Protein AF-A0A6A2Z1Q8-F1 (afdb_monomer)

Structure (mmCIF, N/CA/C/O backbone):
data_AF-A0A6A2Z1Q8-F1
#
_entry.id   AF-A0A6A2Z1Q8-F1
#
loop_
_atom_site.group_PDB
_atom_site.id
_atom_site.type_symbol
_atom_site.label_atom_id
_atom_site.label_alt_id
_atom_site.label_comp_id
_atom_site.label_asym_id
_atom_site.label_entity_id
_atom_site.label_seq_id
_atom_site.pdbx_PDB_ins_code
_atom_site.Cartn_x
_atom_site.Cartn_y
_atom_site.Cartn_z
_atom_site.occupancy
_atom_site.B_iso_or_equiv
_atom_site.auth_seq_id
_atom_site.auth_comp_id
_atom_site.auth_asym_id
_atom_site.auth_atom_id
_atom_site.pdbx_PDB_model_num
ATOM 1 N N . MET A 1 1 ? -62.355 2.224 40.680 1.00 48.06 1 MET A N 1
ATOM 2 C CA . MET A 1 1 ? -61.772 1.791 39.393 1.00 48.06 1 MET A CA 1
ATOM 3 C C . MET A 1 1 ? -60.254 1.845 39.536 1.00 48.06 1 MET A C 1
ATOM 5 O O . MET A 1 1 ? -59.659 2.891 39.325 1.00 48.06 1 MET A O 1
ATOM 9 N N . ALA A 1 2 ? -59.655 0.771 40.057 1.00 53.97 2 ALA A N 1
ATOM 10 C CA . ALA A 1 2 ? -58.223 0.693 40.343 1.00 53.97 2 ALA A CA 1
ATOM 11 C C . ALA A 1 2 ? -57.520 0.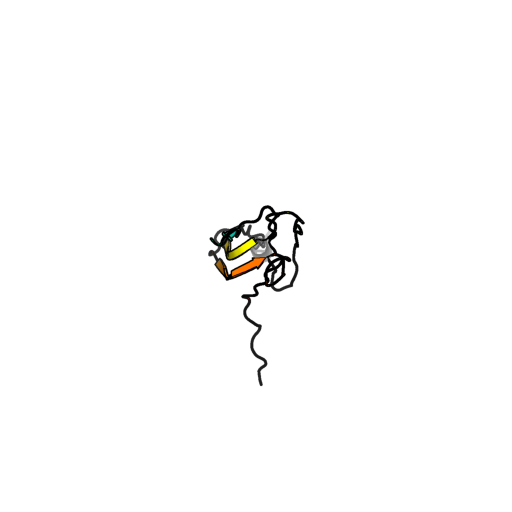093 39.122 1.00 53.97 2 ALA A C 1
ATOM 13 O O . ALA A 1 2 ? -57.739 -1.065 38.781 1.00 53.97 2 ALA A O 1
ATOM 14 N N . ILE A 1 3 ? -56.739 0.909 38.423 1.00 57.66 3 ILE A N 1
ATOM 15 C CA . ILE A 1 3 ? -55.917 0.453 37.301 1.00 57.66 3 ILE A CA 1
ATOM 16 C C . ILE A 1 3 ? -54.774 -0.371 37.916 1.00 57.66 3 ILE A C 1
ATOM 18 O O . ILE A 1 3 ? -54.135 0.135 38.843 1.00 57.66 3 ILE A O 1
ATOM 22 N N . PRO A 1 4 ? -54.507 -1.613 37.474 1.00 56.31 4 PRO A N 1
ATOM 23 C CA . PRO A 1 4 ? -53.476 -2.445 38.083 1.00 56.31 4 PRO A CA 1
ATOM 24 C C . PRO A 1 4 ? -52.107 -1.785 37.884 1.00 56.31 4 PRO A C 1
ATOM 26 O O . PRO A 1 4 ? -51.584 -1.712 36.772 1.00 56.31 4 PRO A O 1
ATOM 29 N N . THR A 1 5 ? -51.520 -1.288 38.972 1.00 55.41 5 THR A N 1
ATOM 30 C CA . THR A 1 5 ? -50.204 -0.624 39.017 1.00 55.41 5 THR A CA 1
ATOM 31 C C . THR A 1 5 ? -49.074 -1.512 38.486 1.00 55.41 5 THR A C 1
ATOM 33 O O . THR A 1 5 ? -48.099 -0.998 37.942 1.00 55.41 5 THR A O 1
ATOM 36 N N . GLN A 1 6 ? -49.252 -2.835 38.542 1.00 59.44 6 GLN A N 1
ATOM 37 C CA . GLN A 1 6 ? -48.337 -3.831 37.975 1.00 59.44 6 GLN A CA 1
ATOM 38 C C . GLN A 1 6 ? -48.204 -3.741 36.445 1.00 59.44 6 GLN A C 1
ATOM 40 O O . GLN A 1 6 ? -47.114 -3.929 35.908 1.00 59.44 6 GLN A O 1
ATOM 45 N N . LEU A 1 7 ? -49.284 -3.396 35.732 1.00 57.44 7 LEU A N 1
ATOM 46 C CA . LEU A 1 7 ? -49.256 -3.304 34.268 1.00 57.44 7 LEU A CA 1
ATOM 47 C C . LEU A 1 7 ? -48.470 -2.068 33.799 1.00 57.44 7 LEU A C 1
ATOM 49 O O . LEU A 1 7 ? -47.802 -2.110 32.771 1.00 57.44 7 LEU A O 1
ATOM 53 N N . LYS A 1 8 ? -48.500 -0.981 34.588 1.00 60.62 8 LYS A N 1
ATOM 54 C CA . LYS A 1 8 ? -47.708 0.227 34.318 1.00 60.62 8 LYS A CA 1
ATOM 55 C C . LYS A 1 8 ? -46.217 -0.022 34.523 1.00 60.62 8 LYS A C 1
ATOM 57 O O . LYS A 1 8 ? -45.433 0.381 33.674 1.00 60.62 8 LYS A O 1
ATOM 62 N N . LEU A 1 9 ? -45.830 -0.703 35.604 1.00 59.75 9 LEU A N 1
ATOM 63 C CA . LEU A 1 9 ? -44.422 -0.997 35.888 1.00 59.75 9 LEU A CA 1
ATOM 64 C C . LEU A 1 9 ? -43.804 -1.903 34.811 1.00 59.75 9 LEU A C 1
ATOM 66 O O . LEU A 1 9 ? -42.702 -1.634 34.345 1.00 59.75 9 LEU A O 1
ATOM 70 N N . SER A 1 10 ? -44.551 -2.917 34.357 1.00 66.31 10 SER A N 1
ATOM 71 C CA . SER A 1 10 ? -44.139 -3.796 33.256 1.00 66.31 10 SER A CA 1
ATOM 72 C C . SER A 1 10 ? -44.014 -3.046 31.921 1.00 66.31 10 SER A C 1
ATOM 74 O O . SER A 1 10 ? -43.034 -3.242 31.207 1.00 66.31 10 SER A O 1
ATOM 76 N N . PHE A 1 11 ? -44.935 -2.123 31.618 1.00 62.12 11 PHE A N 1
ATOM 77 C CA . PHE A 1 11 ? -44.871 -1.275 30.421 1.00 62.12 11 PHE A CA 1
ATOM 78 C C . PHE A 1 11 ? -43.670 -0.311 30.437 1.00 62.12 11 PHE A C 1
ATOM 80 O O . PHE A 1 11 ? -42.994 -0.164 29.422 1.00 62.12 11 PHE A O 1
ATOM 87 N N . PHE A 1 12 ? -43.351 0.295 31.590 1.00 61.38 12 PHE A N 1
ATOM 88 C CA . PHE A 1 12 ? -42.155 1.136 31.754 1.00 61.38 12 PHE A CA 1
ATOM 89 C C . PHE A 1 12 ? -40.848 0.336 31.619 1.00 61.38 12 PHE A C 1
ATOM 91 O O . PHE A 1 12 ? -39.892 0.839 31.031 1.00 61.38 12 PHE A O 1
ATOM 98 N N . LEU A 1 13 ? -40.813 -0.915 32.098 1.00 61.78 13 LEU A N 1
ATOM 99 C CA . LEU A 1 13 ? -39.656 -1.804 31.932 1.00 61.78 13 LEU A CA 1
ATOM 100 C C . LEU A 1 13 ? -39.434 -2.176 30.458 1.00 61.78 13 LEU A C 1
ATOM 102 O O . LEU A 1 13 ? -38.311 -2.085 29.969 1.00 61.78 13 LEU A O 1
ATOM 106 N N . LEU A 1 14 ? -40.497 -2.516 29.723 1.00 62.88 14 LEU A N 1
ATOM 107 C CA . LEU A 1 14 ? -40.423 -2.822 28.287 1.00 62.88 14 LEU A CA 1
ATOM 108 C C . LEU A 1 14 ? -39.992 -1.606 27.447 1.00 62.88 14 LEU A C 1
ATOM 110 O O . LEU A 1 14 ? -39.231 -1.755 26.489 1.00 62.88 14 LEU A O 1
ATOM 114 N N . LEU A 1 15 ? -40.414 -0.398 27.838 1.00 59.19 15 LEU A N 1
ATOM 115 C CA . LEU A 1 15 ? -39.992 0.846 27.189 1.00 59.19 15 LEU A CA 1
ATOM 116 C C . LEU A 1 15 ? -38.488 1.119 27.392 1.00 59.19 15 LEU A C 1
ATOM 118 O O . LEU A 1 15 ? -37.833 1.579 26.465 1.00 59.19 15 LEU A O 1
ATOM 122 N N . SER A 1 16 ? -37.929 0.774 28.562 1.00 61.38 16 SER A N 1
ATOM 123 C CA . SER A 1 16 ? -36.486 0.899 28.848 1.00 61.38 16 SER A CA 1
ATOM 124 C C . SER A 1 16 ? -35.617 -0.133 28.115 1.00 61.38 16 SER A C 1
ATOM 126 O O . SER A 1 16 ? -34.494 0.164 27.716 1.00 61.38 16 SER A O 1
ATOM 128 N N . ILE A 1 17 ? -36.150 -1.336 27.875 1.00 59.62 17 ILE A N 1
ATOM 129 C CA . ILE A 1 17 ? -35.453 -2.393 27.124 1.00 59.62 17 ILE A CA 1
ATOM 130 C C . ILE A 1 17 ? -35.396 -2.046 25.630 1.00 59.62 17 ILE A C 1
ATOM 132 O O . ILE A 1 17 ? -34.455 -2.420 24.943 1.00 59.62 17 ILE A O 1
ATOM 136 N N . SER A 1 18 ? -36.362 -1.272 25.130 1.00 57.69 18 SER A N 1
ATOM 137 C CA . SER A 1 18 ? -36.397 -0.845 23.726 1.00 57.69 18 SER A CA 1
ATOM 138 C C . SER A 1 18 ? -35.419 0.301 23.413 1.00 57.69 18 SER A C 1
ATOM 140 O O . SER A 1 18 ? -35.145 0.552 22.244 1.00 57.69 18 SER A O 1
ATOM 142 N N . THR A 1 19 ? -34.893 1.008 24.427 1.00 54.22 19 THR A N 1
ATOM 143 C CA . THR A 1 19 ? -33.967 2.146 24.231 1.00 54.22 19 THR A CA 1
ATOM 144 C C . THR A 1 19 ? -32.498 1.760 24.063 1.00 54.22 19 THR A C 1
ATOM 146 O O . THR A 1 19 ? -31.701 2.618 23.695 1.00 54.22 19 THR A O 1
ATOM 149 N N . VAL A 1 20 ? -32.121 0.492 24.252 1.00 55.84 20 VAL A N 1
ATOM 150 C CA . VAL A 1 20 ? -30.827 -0.018 23.760 1.00 55.84 20 VAL A CA 1
ATOM 151 C C . VAL A 1 20 ? -30.969 -0.357 22.278 1.00 55.84 20 VAL A C 1
ATOM 153 O O . VAL A 1 20 ? -31.022 -1.514 21.872 1.00 55.84 20 VAL A O 1
ATOM 156 N N . ALA A 1 21 ? -31.095 0.686 21.460 1.00 53.31 21 ALA A N 1
ATOM 157 C CA . ALA A 1 21 ? -30.841 0.576 20.035 1.00 53.31 21 ALA A CA 1
ATOM 158 C C . ALA A 1 21 ? -29.332 0.365 19.855 1.00 53.31 21 ALA A C 1
ATOM 160 O O . ALA A 1 21 ? -28.531 1.160 20.348 1.00 53.31 21 ALA A O 1
ATOM 161 N N . LEU A 1 22 ? -28.957 -0.725 19.188 1.00 54.94 22 LEU A N 1
ATOM 162 C CA . LEU A 1 22 ? -27.607 -0.947 18.684 1.00 54.94 22 LEU A CA 1
ATOM 163 C C . LEU A 1 22 ? -27.293 0.180 17.693 1.00 54.94 22 LEU A C 1
ATOM 165 O O . LEU A 1 22 ? -27.748 0.148 16.553 1.00 54.94 22 LEU A O 1
ATOM 169 N N . ALA A 1 23 ? -26.578 1.205 18.145 1.00 49.72 23 ALA A N 1
ATOM 170 C CA . ALA A 1 23 ? -25.840 2.076 17.250 1.00 49.72 23 ALA A CA 1
ATOM 171 C C . ALA A 1 23 ? -24.518 1.359 16.975 1.00 49.72 23 ALA A C 1
ATOM 173 O O . ALA A 1 23 ? -23.554 1.551 17.705 1.00 49.72 23 ALA A O 1
ATOM 174 N N . ASP A 1 24 ? -24.519 0.448 16.007 1.00 52.41 24 ASP A N 1
ATOM 175 C CA . ASP A 1 24 ? -23.294 -0.189 15.527 1.00 52.41 24 ASP A CA 1
ATOM 176 C C . ASP A 1 24 ? -23.200 0.003 14.017 1.00 52.41 24 ASP A C 1
ATOM 178 O O . ASP A 1 24 ? -23.411 -0.899 13.214 1.00 52.41 24 ASP A O 1
ATOM 182 N N . GLU A 1 25 ? -22.974 1.256 13.651 1.00 58.81 25 GLU A N 1
ATOM 183 C CA . GLU A 1 25 ? -22.294 1.613 12.416 1.00 58.81 25 GLU A CA 1
ATOM 184 C C . GLU A 1 25 ? -21.392 2.793 12.792 1.00 58.81 25 GLU A C 1
ATOM 186 O O . GLU A 1 25 ? -21.701 3.963 12.579 1.00 58.81 25 GLU A O 1
ATOM 191 N N . GLU A 1 26 ? -20.332 2.491 13.542 1.00 65.75 26 GLU A N 1
ATOM 192 C CA . GLU A 1 26 ? -19.277 3.463 13.813 1.00 65.75 26 GLU A CA 1
ATOM 193 C C . GLU A 1 26 ? -18.587 3.772 12.478 1.00 65.75 26 GLU A C 1
ATOM 195 O O . GLU A 1 26 ? -17.856 2.933 11.943 1.00 65.75 26 GLU A O 1
ATOM 200 N N . ASP A 1 27 ? -18.828 4.967 11.930 1.00 71.56 27 ASP A N 1
ATOM 201 C CA . ASP A 1 27 ? -18.148 5.470 10.734 1.00 71.56 27 ASP A CA 1
ATOM 202 C C . ASP A 1 27 ? -16.630 5.527 10.992 1.00 71.56 27 ASP A C 1
ATOM 204 O O . ASP A 1 27 ? -16.088 6.506 11.514 1.00 71.56 27 ASP A O 1
ATOM 208 N N . CYS A 1 28 ? -15.922 4.449 10.654 1.00 82.88 28 CYS A N 1
ATOM 209 C CA . CYS A 1 28 ? -14.473 4.364 10.789 1.00 82.88 28 CYS A CA 1
ATOM 210 C C . CYS A 1 28 ? -13.794 5.025 9.587 1.00 82.88 28 CYS A C 1
ATOM 212 O O . CYS A 1 28 ? -13.993 4.629 8.437 1.00 82.88 28 CYS A O 1
ATOM 214 N N . VAL A 1 29 ? -12.926 6.000 9.851 1.00 87.81 29 VAL A N 1
ATOM 215 C CA . VAL A 1 29 ? -12.090 6.634 8.829 1.00 87.81 29 VAL A CA 1
ATOM 216 C C . VAL A 1 29 ? -10.720 5.968 8.810 1.00 87.81 29 VAL A C 1
ATOM 218 O O . VAL A 1 29 ? -9.994 5.965 9.806 1.00 87.81 29 VAL A O 1
ATOM 221 N N . TYR A 1 30 ? -10.349 5.456 7.639 1.00 86.94 30 TYR A N 1
ATOM 222 C CA . TYR A 1 30 ? -9.027 4.906 7.366 1.00 86.94 30 TYR A CA 1
ATOM 223 C C . TYR A 1 30 ? -8.164 5.975 6.700 1.00 86.94 30 TYR A C 1
ATOM 225 O O . TYR A 1 30 ? -8.445 6.420 5.588 1.00 86.94 30 TYR A O 1
ATOM 233 N N . SER A 1 31 ? -7.098 6.387 7.378 1.00 89.94 31 SER A N 1
ATOM 234 C CA . SER A 1 31 ? -6.078 7.273 6.821 1.00 89.94 31 SER A CA 1
ATOM 235 C C . SER A 1 31 ? -4.841 6.468 6.458 1.00 89.94 31 SER A C 1
ATOM 237 O O . SER A 1 31 ? -4.328 5.700 7.272 1.00 89.94 31 SER A O 1
ATOM 239 N N . LEU A 1 32 ? -4.362 6.659 5.233 1.00 89.50 32 LEU A N 1
ATOM 240 C CA . LEU A 1 32 ? -3.229 5.936 4.672 1.00 89.50 32 LEU A CA 1
ATOM 241 C C . LEU A 1 32 ? -2.098 6.895 4.350 1.00 89.50 32 LEU A C 1
ATOM 243 O O . LEU A 1 32 ? -2.262 7.819 3.553 1.00 89.50 32 LEU A O 1
ATOM 247 N N . TYR A 1 33 ? -0.940 6.638 4.942 1.00 92.31 33 TYR A N 1
ATOM 248 C CA . TYR A 1 33 ? 0.294 7.331 4.621 1.00 92.31 33 TYR A CA 1
ATOM 249 C C . TYR A 1 33 ? 1.262 6.361 3.950 1.00 92.31 33 TYR A C 1
ATOM 251 O O . TYR A 1 33 ? 1.588 5.308 4.494 1.00 92.31 33 TYR A O 1
ATOM 259 N N . ILE A 1 34 ? 1.726 6.717 2.755 1.00 90.38 34 ILE A N 1
ATOM 260 C CA . ILE A 1 34 ? 2.618 5.885 1.949 1.00 90.38 34 ILE A CA 1
ATOM 261 C C . ILE A 1 34 ? 3.926 6.635 1.737 1.00 90.38 34 ILE A C 1
ATOM 263 O O . ILE A 1 34 ? 3.922 7.766 1.246 1.00 90.38 34 ILE A O 1
ATOM 267 N N . ARG A 1 35 ? 5.054 5.991 2.056 1.00 92.50 35 ARG A N 1
ATOM 268 C CA . ARG A 1 35 ? 6.384 6.540 1.780 1.00 92.50 35 ARG A CA 1
ATOM 269 C C . ARG A 1 35 ? 7.082 5.776 0.661 1.00 92.50 35 ARG A C 1
ATOM 271 O O . ARG A 1 35 ? 7.491 4.627 0.829 1.00 92.50 35 ARG A O 1
ATOM 278 N N . THR A 1 36 ? 7.281 6.463 -0.457 1.00 92.44 36 THR A N 1
ATOM 279 C CA . THR A 1 36 ? 8.146 6.010 -1.552 1.00 92.44 36 THR A CA 1
ATOM 280 C C . THR A 1 36 ? 9.619 6.190 -1.182 1.00 92.44 36 THR A C 1
ATOM 282 O O . THR A 1 36 ? 10.001 7.204 -0.589 1.00 92.44 36 THR A O 1
ATOM 285 N N . GLY A 1 37 ? 10.453 5.221 -1.560 1.00 89.88 37 GLY A N 1
ATOM 286 C CA . GLY A 1 37 ? 11.896 5.284 -1.354 1.00 89.88 37 GLY A CA 1
ATOM 287 C C . GLY A 1 37 ? 12.583 6.347 -2.196 1.00 89.88 37 GLY A C 1
ATOM 288 O O . GLY A 1 37 ? 12.215 6.612 -3.336 1.00 89.88 37 GLY A O 1
ATOM 289 N N . SER A 1 38 ? 13.647 6.928 -1.647 1.00 90.06 38 SER A N 1
ATOM 290 C CA . SER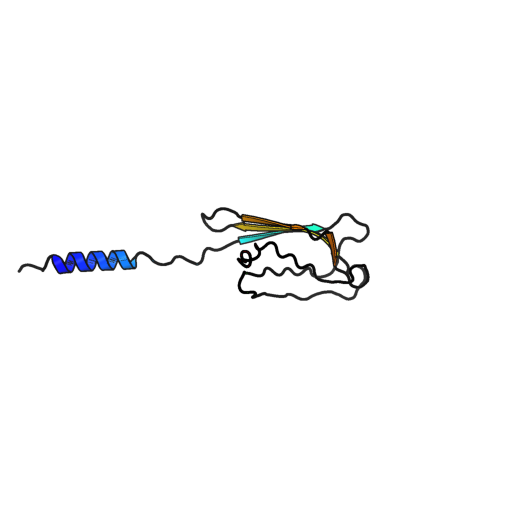 A 1 38 ? 14.468 7.942 -2.326 1.00 90.06 38 SER A CA 1
ATOM 291 C C . SER A 1 38 ? 15.571 7.335 -3.201 1.00 90.06 38 SER A C 1
ATOM 293 O O . SER A 1 38 ? 16.642 7.920 -3.358 1.00 90.06 38 SER A O 1
ATOM 295 N N . ILE A 1 39 ? 15.332 6.145 -3.750 1.00 88.06 39 ILE A N 1
ATOM 296 C CA . ILE A 1 39 ? 16.272 5.481 -4.653 1.00 88.06 39 ILE A CA 1
ATOM 297 C C . ILE A 1 39 ? 16.065 5.952 -6.095 1.00 88.06 39 ILE A C 1
ATOM 299 O O . ILE A 1 39 ? 15.003 6.459 -6.463 1.00 88.06 39 ILE A O 1
ATOM 303 N N . ILE A 1 40 ? 17.094 5.791 -6.927 1.00 88.25 40 ILE A N 1
ATOM 304 C CA . ILE A 1 40 ? 17.032 6.170 -8.342 1.00 88.25 40 ILE A CA 1
ATOM 305 C C . ILE A 1 40 ? 15.885 5.401 -9.008 1.00 88.25 40 ILE A C 1
ATOM 307 O O . ILE A 1 40 ? 15.866 4.174 -8.965 1.00 88.25 40 ILE A O 1
ATOM 311 N N . LYS A 1 41 ? 14.954 6.139 -9.630 1.00 88.38 41 LYS A N 1
ATOM 312 C CA . LYS A 1 41 ? 13.719 5.616 -10.248 1.00 88.38 41 LYS A CA 1
ATOM 313 C C . LYS A 1 41 ? 12.743 4.938 -9.270 1.00 88.38 41 LYS A C 1
ATOM 315 O O . LYS A 1 41 ? 11.976 4.086 -9.685 1.00 88.38 41 LYS A O 1
ATOM 320 N N . GLY A 1 42 ? 12.756 5.306 -7.987 1.00 84.81 42 GLY A N 1
ATOM 321 C CA . GLY A 1 42 ? 11.884 4.694 -6.974 1.00 84.81 42 GLY A CA 1
ATOM 322 C C . GLY A 1 42 ? 10.390 5.033 -7.086 1.00 84.81 42 GLY A C 1
ATOM 323 O O . GLY A 1 42 ? 9.584 4.365 -6.446 1.00 84.81 42 GLY A O 1
ATOM 324 N N . GLY A 1 43 ? 10.008 6.057 -7.856 1.00 88.69 43 GLY A N 1
ATOM 325 C CA . GLY A 1 43 ? 8.603 6.412 -8.110 1.00 88.69 43 GLY A CA 1
ATOM 326 C C . GLY A 1 43 ? 7.979 5.601 -9.249 1.00 88.69 43 GLY A C 1
ATOM 327 O O . GLY A 1 43 ? 8.709 5.057 -10.069 1.00 88.69 43 GLY A O 1
ATOM 328 N N . THR A 1 44 ? 6.644 5.567 -9.305 1.00 87.94 44 THR A N 1
ATOM 329 C CA . THR A 1 44 ? 5.881 4.891 -10.366 1.00 87.94 44 THR A CA 1
ATOM 330 C C . THR A 1 44 ? 4.834 5.815 -10.978 1.00 87.94 44 THR A C 1
ATOM 332 O O . THR A 1 44 ? 4.269 6.653 -10.273 1.00 87.94 44 THR A O 1
ATOM 335 N N . ASP A 1 45 ? 4.563 5.617 -12.266 1.00 85.75 45 ASP A N 1
ATOM 336 C CA . ASP A 1 45 ? 3.442 6.233 -12.988 1.00 85.75 45 ASP A CA 1
ATOM 337 C C . ASP A 1 45 ? 2.206 5.306 -13.042 1.00 85.75 45 ASP A C 1
ATOM 339 O O . ASP A 1 45 ? 1.166 5.670 -13.586 1.00 85.75 45 ASP A O 1
ATOM 343 N N . SER A 1 46 ? 2.302 4.097 -12.475 1.00 83.38 46 SER A N 1
ATOM 344 C CA . SER A 1 46 ? 1.195 3.136 -12.406 1.00 83.38 46 SER A CA 1
ATOM 345 C C . SER A 1 46 ? 0.200 3.470 -11.294 1.00 83.38 46 SER A C 1
ATOM 347 O O . SER A 1 46 ? 0.515 4.138 -10.308 1.00 83.38 46 SER A O 1
ATOM 349 N N . ILE A 1 47 ? -1.017 2.944 -11.419 1.00 80.81 47 ILE A N 1
ATOM 350 C CA . ILE A 1 47 ? -2.017 3.013 -10.351 1.00 80.81 47 ILE A CA 1
ATOM 351 C C . ILE A 1 47 ? -1.569 2.126 -9.184 1.00 80.81 47 ILE A C 1
ATOM 353 O O . ILE A 1 47 ? -1.358 0.927 -9.334 1.00 80.81 47 ILE A O 1
ATOM 357 N N . ILE A 1 48 ? -1.481 2.707 -7.991 1.00 79.19 48 ILE A N 1
ATOM 358 C CA . ILE A 1 48 ? -1.164 1.969 -6.768 1.00 79.19 48 ILE A CA 1
ATOM 359 C C . ILE A 1 48 ? -2.468 1.503 -6.128 1.00 79.19 48 ILE A C 1
ATOM 361 O O . ILE A 1 48 ? -3.372 2.304 -5.892 1.00 79.19 48 ILE A O 1
ATOM 365 N N . SER A 1 49 ? -2.546 0.211 -5.820 1.00 77.38 49 SER A N 1
ATOM 366 C CA . SER A 1 49 ? -3.721 -0.391 -5.193 1.00 77.38 49 SER A CA 1
ATOM 367 C C . SER A 1 49 ? -3.401 -0.883 -3.788 1.00 77.38 49 SER A C 1
ATOM 369 O O . SER A 1 49 ? -2.366 -1.503 -3.550 1.00 77.38 49 SER A O 1
ATOM 371 N N . LEU A 1 50 ? -4.301 -0.592 -2.851 1.00 78.62 50 LEU A N 1
ATOM 372 C CA . LEU A 1 50 ? -4.240 -1.046 -1.467 1.00 78.62 50 LEU A CA 1
ATOM 373 C C . LEU A 1 50 ? -5.326 -2.091 -1.236 1.00 78.62 50 LEU A C 1
ATOM 375 O O . LEU A 1 50 ? -6.478 -1.889 -1.612 1.00 78.62 50 LEU A O 1
ATOM 379 N N . LYS A 1 51 ? -4.960 -3.138 -0.502 1.00 78.81 51 LYS A N 1
ATOM 380 C CA . LYS A 1 51 ? -5.881 -4.135 0.023 1.00 78.81 51 LYS A CA 1
ATOM 381 C C . LYS A 1 51 ? -5.728 -4.223 1.541 1.00 78.81 51 LYS A C 1
ATOM 383 O O . LYS A 1 51 ? -4.668 -4.611 2.028 1.00 78.81 51 LYS A O 1
ATOM 388 N N . LEU A 1 52 ? -6.782 -3.854 2.268 1.00 77.25 52 LEU A N 1
ATOM 389 C CA . LEU A 1 52 ? -6.926 -4.132 3.699 1.00 77.25 52 LEU A CA 1
ATOM 390 C C . LEU A 1 52 ? -7.777 -5.395 3.836 1.00 77.25 52 LEU A C 1
ATOM 392 O O . LEU A 1 52 ? -8.810 -5.505 3.181 1.00 77.25 52 LEU A O 1
ATOM 396 N N . GLN A 1 53 ? -7.310 -6.352 4.630 1.00 75.38 53 GLN A N 1
ATOM 397 C CA . GLN A 1 53 ? -7.984 -7.626 4.858 1.00 75.38 53 GLN A CA 1
ATOM 398 C C . GLN A 1 53 ? -8.282 -7.747 6.352 1.00 75.38 53 GLN A C 1
ATOM 400 O O . GLN A 1 53 ? -7.410 -7.461 7.175 1.00 75.38 53 GLN A O 1
ATOM 405 N N . ASP A 1 54 ? -9.508 -8.132 6.691 1.00 68.88 54 ASP A N 1
ATOM 406 C CA . ASP A 1 54 ? -9.905 -8.419 8.066 1.00 68.88 54 ASP A CA 1
ATOM 407 C C . ASP A 1 54 ? -9.565 -9.870 8.459 1.00 68.88 54 ASP A C 1
ATOM 409 O O . ASP A 1 54 ? -9.027 -10.648 7.667 1.00 68.88 54 ASP A O 1
ATOM 413 N N . GLY A 1 55 ? -9.887 -10.252 9.698 1.00 66.75 55 GLY A N 1
ATOM 414 C CA . GLY A 1 55 ? -9.668 -11.617 10.188 1.00 66.75 55 GLY A CA 1
ATOM 415 C C . GLY A 1 55 ? -10.473 -12.700 9.456 1.00 66.75 55 GLY A C 1
ATOM 416 O O . GLY A 1 55 ? -10.159 -13.875 9.616 1.00 66.75 55 GLY A O 1
ATOM 417 N N . GLN A 1 56 ? -11.475 -12.328 8.648 1.00 64.75 56 GLN A N 1
ATOM 418 C CA . GLN A 1 56 ? -12.336 -13.259 7.903 1.00 64.75 56 GLN A CA 1
ATOM 419 C C . GLN A 1 56 ? -11.875 -13.452 6.458 1.00 64.75 56 GLN A C 1
ATOM 421 O O . GLN A 1 56 ? -12.339 -14.35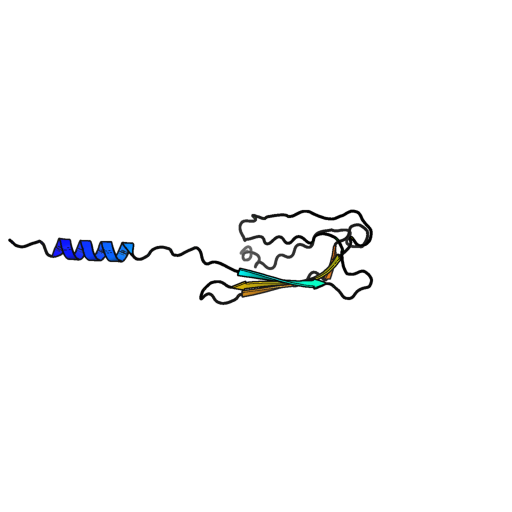7 5.763 1.00 64.75 56 GLN A O 1
ATOM 426 N N . GLY A 1 57 ? -10.903 -12.652 6.021 1.00 64.44 57 GLY A N 1
ATOM 427 C CA . GLY A 1 57 ? -10.186 -12.864 4.779 1.00 64.44 57 GLY A CA 1
ATOM 428 C C . GLY A 1 57 ? -10.848 -12.256 3.543 1.00 64.44 57 GLY A C 1
ATOM 429 O O . GLY A 1 57 ? -10.348 -12.506 2.444 1.00 64.44 57 GLY A O 1
ATOM 430 N N . GLU A 1 58 ? -11.906 -11.452 3.673 1.00 49.16 58 GLU A N 1
ATOM 431 C CA . GLU A 1 58 ? -12.520 -10.760 2.531 1.00 49.16 58 GLU A CA 1
ATOM 432 C C . GLU A 1 58 ? -11.660 -9.569 2.079 1.00 49.16 58 GLU A C 1
ATOM 434 O O . GLU A 1 58 ? -10.983 -8.921 2.881 1.00 49.16 58 GLU A O 1
ATOM 439 N N . PHE A 1 59 ? -11.621 -9.303 0.769 1.00 52.03 59 PHE A N 1
ATOM 440 C CA . PHE A 1 59 ? -10.826 -8.208 0.228 1.00 52.03 59 PHE A CA 1
ATOM 441 C C . PHE A 1 59 ? -11.354 -7.629 -1.079 1.00 52.03 59 PHE A C 1
ATOM 443 O O . PHE A 1 59 ? -11.847 -8.346 -1.947 1.00 52.03 59 PHE A O 1
ATOM 450 N N . ILE A 1 60 ? -11.113 -6.329 -1.260 1.00 44.03 60 ILE A N 1
ATOM 451 C CA . ILE A 1 60 ? -11.226 -5.644 -2.547 1.00 44.03 60 ILE A CA 1
ATOM 452 C C . ILE A 1 60 ? -9.816 -5.525 -3.125 1.00 44.03 60 ILE A C 1
ATOM 454 O O . ILE A 1 60 ? -8.933 -4.900 -2.540 1.00 44.03 60 ILE A O 1
AT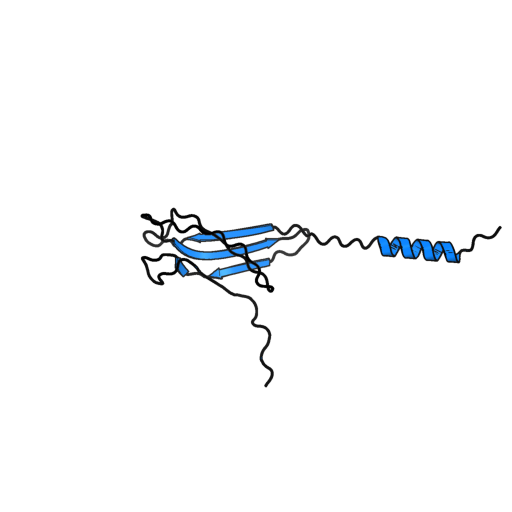OM 458 N N . GLU A 1 61 ? -9.595 -6.171 -4.264 1.00 54.00 61 GLU A N 1
ATOM 459 C CA . GLU A 1 61 ? -8.369 -6.053 -5.047 1.00 54.00 61 GLU A CA 1
ATOM 460 C C . GLU A 1 61 ? -8.650 -5.132 -6.232 1.00 54.00 61 GLU A C 1
ATOM 462 O O . GLU A 1 61 ? -9.407 -5.476 -7.140 1.00 54.00 61 GLU A O 1
ATOM 467 N N . ILE A 1 62 ? -8.056 -3.941 -6.215 1.00 43.78 62 ILE A N 1
ATOM 468 C CA . ILE A 1 62 ? -7.974 -3.113 -7.416 1.00 43.78 62 ILE A CA 1
ATOM 469 C C . ILE A 1 62 ? -6.690 -3.537 -8.128 1.00 43.78 62 ILE A C 1
ATOM 471 O O . ILE A 1 62 ? -5.621 -3.573 -7.530 1.00 43.78 62 ILE A O 1
ATOM 475 N N . ASN A 1 63 ? -6.794 -3.921 -9.395 1.00 52.72 63 ASN A N 1
ATOM 476 C CA . ASN A 1 63 ? -5.638 -4.226 -10.226 1.00 52.72 63 ASN A CA 1
ATOM 477 C C . ASN A 1 63 ? -5.357 -3.018 -11.111 1.00 52.72 63 ASN A C 1
ATOM 479 O O . ASN A 1 63 ? -6.234 -2.646 -11.888 1.00 52.72 63 ASN A O 1
ATOM 483 N N . ASN A 1 64 ? -4.144 -2.466 -11.076 1.00 57.09 64 ASN A N 1
ATOM 484 C CA . ASN A 1 64 ? -3.524 -1.967 -12.303 1.00 57.09 64 ASN A CA 1
ATOM 485 C C . ASN A 1 64 ? -1.999 -1.862 -12.152 1.00 57.09 64 ASN A C 1
ATOM 487 O O . ASN A 1 64 ? -1.477 -1.172 -11.287 1.00 57.09 64 ASN A O 1
ATOM 491 N N . LEU A 1 65 ? -1.304 -2.568 -13.035 1.00 60.12 65 LEU A N 1
ATOM 492 C CA . LEU A 1 65 ? 0.142 -2.634 -13.155 1.00 60.12 65 LEU A CA 1
ATOM 493 C C . LEU A 1 65 ? 0.431 -2.440 -14.646 1.00 60.12 65 LEU A C 1
ATOM 495 O O . LEU A 1 65 ? 0.328 -3.385 -15.431 1.00 60.12 65 LEU A O 1
ATOM 499 N N . GLU A 1 66 ? 0.668 -1.192 -15.054 1.00 57.62 66 GLU A N 1
ATOM 500 C CA . GLU A 1 66 ? 0.859 -0.852 -16.464 1.00 57.62 66 GLU A CA 1
ATOM 501 C C . GLU A 1 66 ? 2.185 -1.401 -17.009 1.00 57.62 66 GLU A C 1
ATOM 503 O O . GLU A 1 66 ? 3.177 -1.554 -16.298 1.00 57.62 66 GLU A O 1
ATOM 508 N N . THR A 1 67 ? 2.214 -1.676 -18.315 1.00 59.72 67 THR A N 1
ATOM 509 C CA . THR A 1 67 ? 3.394 -2.173 -19.037 1.00 59.72 67 THR A CA 1
ATOM 510 C C . THR A 1 67 ? 4.041 -1.024 -19.817 1.00 59.72 67 THR A C 1
ATOM 512 O O . THR A 1 67 ? 3.868 -0.879 -21.024 1.00 59.72 67 THR A O 1
ATOM 515 N N . GLY A 1 68 ? 4.768 -0.152 -19.114 1.00 66.50 68 GLY A N 1
ATOM 516 C CA . GLY A 1 68 ? 5.412 1.040 -19.684 1.00 66.50 68 GLY A CA 1
ATOM 517 C C . GLY A 1 68 ? 6.710 1.419 -18.968 1.00 66.50 68 GLY A C 1
ATOM 518 O O . GLY A 1 68 ? 7.076 0.819 -17.963 1.00 66.50 68 GLY A O 1
ATOM 519 N N . ALA A 1 69 ? 7.457 2.405 -19.468 1.00 67.06 69 ALA A N 1
ATOM 520 C CA . ALA A 1 69 ? 8.613 2.921 -18.728 1.00 67.06 69 ALA A CA 1
ATOM 521 C C . ALA A 1 69 ? 8.141 3.594 -17.422 1.00 67.06 69 ALA A C 1
ATOM 523 O O . ALA A 1 69 ? 7.179 4.346 -17.461 1.00 67.06 69 ALA A O 1
ATOM 524 N N . GLY A 1 70 ? 8.806 3.334 -16.287 1.00 73.19 70 GLY A N 1
ATOM 525 C CA . GLY A 1 70 ? 8.415 3.919 -14.990 1.00 73.19 70 GLY A CA 1
ATOM 526 C C . GLY A 1 70 ? 7.310 3.165 -14.235 1.00 73.19 70 GLY A C 1
ATOM 527 O O . GLY A 1 70 ? 6.681 3.730 -13.351 1.00 73.19 70 GLY A O 1
ATOM 528 N N . HIS A 1 71 ? 7.065 1.895 -14.567 1.00 80.19 71 HIS A N 1
ATOM 529 C CA . HIS A 1 71 ? 6.058 1.060 -13.901 1.00 80.19 71 HIS A CA 1
ATOM 530 C C . HIS A 1 71 ? 6.489 0.558 -12.509 1.00 80.19 71 HIS A C 1
ATOM 532 O O . HIS A 1 71 ? 5.649 0.371 -11.630 1.00 80.19 71 HIS A O 1
ATOM 538 N N . GLY A 1 72 ? 7.792 0.357 -12.286 1.00 86.88 72 GLY A N 1
ATOM 539 C CA . GLY A 1 72 ? 8.315 -0.146 -11.016 1.00 86.88 72 GLY A CA 1
ATOM 540 C C . GLY A 1 72 ? 8.225 0.876 -9.883 1.00 86.88 72 GLY A C 1
ATOM 541 O O . GLY A 1 72 ? 8.592 2.032 -10.057 1.00 86.88 72 GLY A O 1
ATOM 542 N N . TRP A 1 73 ? 7.778 0.443 -8.705 1.00 89.12 73 TRP A N 1
ATOM 543 C CA . TRP A 1 73 ? 7.667 1.296 -7.518 1.00 89.12 73 TRP A CA 1
ATOM 544 C C . TRP A 1 73 ? 8.522 0.765 -6.374 1.00 89.12 73 TRP A C 1
ATOM 546 O O . TRP A 1 73 ? 8.419 -0.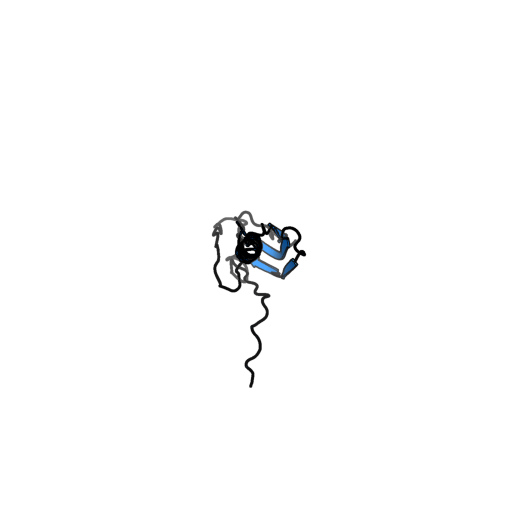408 -6.036 1.00 89.12 73 TRP A O 1
ATOM 556 N N . TYR A 1 74 ? 9.332 1.602 -5.727 1.00 90.50 74 TYR A N 1
ATOM 557 C CA . TYR A 1 74 ? 10.003 1.220 -4.485 1.00 90.50 74 TYR A CA 1
ATOM 558 C C . TYR A 1 74 ? 9.275 1.801 -3.277 1.00 90.50 74 TYR A C 1
ATOM 560 O O . TYR A 1 74 ? 9.308 3.009 -3.023 1.00 90.50 74 TYR A O 1
ATOM 568 N N . CYS A 1 75 ? 8.655 0.925 -2.492 1.00 88.06 75 CYS A N 1
ATOM 569 C CA . CYS A 1 75 ? 7.908 1.300 -1.298 1.00 88.06 75 CYS A CA 1
ATOM 570 C C . CYS A 1 75 ? 8.753 1.058 -0.039 1.00 88.06 75 CYS A C 1
ATOM 572 O O . CYS A 1 75 ? 9.238 -0.056 0.169 1.00 88.06 75 CYS A O 1
ATOM 574 N N . ASN A 1 76 ? 8.908 2.075 0.821 1.00 91.50 76 ASN A N 1
ATOM 575 C CA . ASN A 1 76 ? 9.5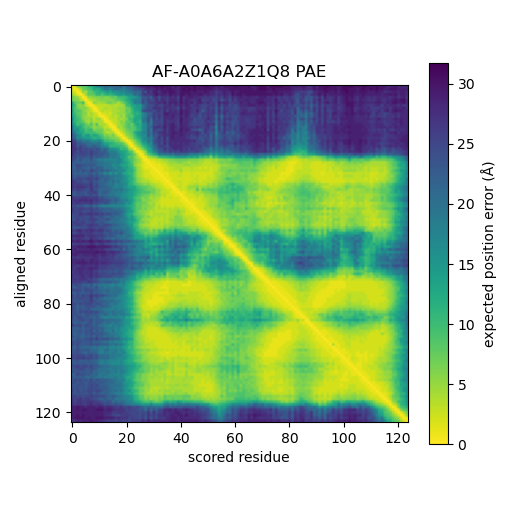47 1.906 2.131 1.00 91.50 76 ASN A CA 1
ATOM 576 C C . ASN A 1 76 ? 8.564 1.299 3.132 1.00 91.50 76 ASN A C 1
ATOM 578 O O . ASN A 1 76 ? 8.774 0.201 3.642 1.00 91.50 76 ASN A O 1
ATOM 582 N N . TYR A 1 77 ? 7.473 2.012 3.406 1.00 90.62 77 TYR A N 1
ATOM 583 C CA . TYR A 1 77 ? 6.450 1.586 4.351 1.00 90.62 77 TYR A CA 1
ATOM 584 C C . TYR A 1 77 ? 5.105 2.233 4.046 1.00 9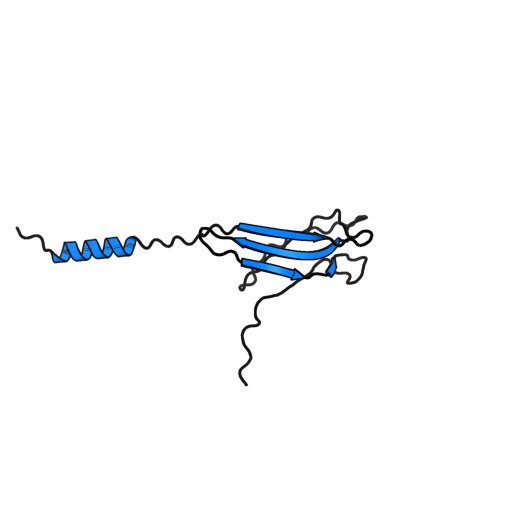0.62 77 TYR A C 1
ATOM 586 O O . TYR A 1 77 ? 5.013 3.273 3.384 1.00 90.62 77 TYR A O 1
ATOM 594 N N . MET A 1 78 ? 4.071 1.609 4.594 1.00 88.38 78 MET A N 1
ATOM 595 C CA . MET A 1 78 ? 2.721 2.143 4.650 1.00 88.38 78 MET A CA 1
ATOM 596 C C . MET A 1 78 ? 2.277 2.210 6.102 1.00 88.38 78 MET A C 1
ATOM 598 O O . MET A 1 78 ? 2.501 1.276 6.865 1.00 88.38 78 MET A O 1
ATOM 602 N N . GLU A 1 79 ? 1.653 3.308 6.487 1.00 91.69 79 GLU A N 1
ATOM 603 C CA . GLU A 1 79 ? 1.073 3.498 7.808 1.00 91.69 79 GLU A CA 1
ATOM 604 C C . GLU A 1 79 ? -0.437 3.650 7.659 1.00 91.69 79 GLU A C 1
ATOM 606 O O . GLU A 1 79 ? -0.920 4.465 6.868 1.00 91.69 79 GLU A O 1
ATOM 611 N N . VAL A 1 80 ? -1.167 2.814 8.391 1.00 90.06 80 VAL A N 1
ATOM 612 C CA . VAL A 1 80 ? -2.626 2.801 8.421 1.00 90.06 80 VAL A CA 1
ATOM 613 C C . VAL A 1 80 ? -3.059 3.301 9.783 1.00 90.06 80 VAL A C 1
ATOM 615 O O . VAL A 1 80 ? -2.668 2.742 10.808 1.00 90.06 80 VAL A O 1
ATOM 618 N N . THR A 1 81 ? -3.885 4.336 9.784 1.00 90.62 81 THR A N 1
ATOM 619 C CA . THR A 1 81 ? -4.486 4.900 10.987 1.00 90.62 81 THR A CA 1
ATOM 620 C C . THR A 1 81 ? -5.994 4.753 10.883 1.00 90.62 81 THR A C 1
ATOM 622 O O . THR A 1 81 ? -6.586 5.185 9.894 1.00 90.62 81 THR A O 1
ATOM 625 N N . VAL A 1 82 ? -6.611 4.159 11.900 1.00 88.69 82 VAL A N 1
ATOM 626 C CA . VAL A 1 82 ? -8.060 3.975 11.999 1.00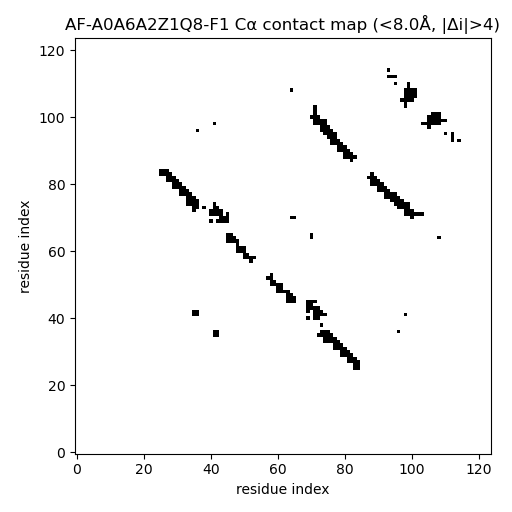 88.69 82 VAL A CA 1
ATOM 627 C C . VAL A 1 82 ? -8.577 4.831 13.144 1.00 88.69 82 VAL A C 1
ATOM 629 O O . VAL A 1 82 ? -8.081 4.740 14.271 1.00 88.69 82 VAL A O 1
ATOM 632 N N . ALA A 1 83 ? -9.570 5.664 12.852 1.00 88.94 83 ALA A N 1
ATOM 633 C CA . ALA A 1 83 ? -10.255 6.487 13.839 1.00 88.94 83 ALA A CA 1
ATOM 634 C C . ALA A 1 83 ? -11.772 6.335 13.679 1.00 88.94 83 ALA A C 1
ATOM 636 O O . ALA A 1 83 ? -12.291 6.509 12.579 1.00 88.94 83 ALA A O 1
ATOM 637 N N . GLY A 1 84 ? -12.458 6.013 14.776 1.00 84.31 84 GLY A N 1
ATOM 638 C CA . GLY A 1 84 ? -13.921 5.987 14.863 1.00 84.31 84 GLY A CA 1
ATOM 639 C C . GLY A 1 84 ? -14.460 7.166 15.673 1.00 84.31 84 GLY A C 1
ATOM 640 O O . GLY A 1 84 ? -13.699 7.945 16.262 1.00 84.31 84 GLY A O 1
ATOM 641 N N . VAL A 1 85 ? -15.780 7.300 15.736 1.00 85.44 85 VAL A N 1
ATOM 642 C CA . VAL A 1 85 ? -16.437 8.389 16.462 1.00 85.44 85 VAL A CA 1
ATOM 643 C C . VAL A 1 85 ? -16.356 8.099 17.962 1.00 85.44 85 VAL A C 1
ATOM 645 O O . VAL A 1 85 ? -16.683 7.020 18.423 1.00 85.44 85 VAL A O 1
ATOM 648 N N . HIS A 1 86 ? -15.839 9.042 18.758 1.00 81.31 86 HIS A N 1
ATOM 649 C CA . HIS A 1 86 ? -15.553 8.820 20.192 1.00 81.31 86 HIS A CA 1
ATOM 650 C C . HIS A 1 86 ? -14.698 7.570 20.502 1.00 81.31 86 HIS A C 1
ATOM 652 O O . HIS A 1 86 ? -14.597 7.161 21.660 1.00 81.31 86 HIS A O 1
ATOM 658 N N . SER A 1 87 ? -14.042 7.000 19.491 1.00 79.56 87 SER A N 1
ATOM 659 C CA . SER A 1 87 ? -13.254 5.781 19.604 1.00 79.56 87 SER A CA 1
ATOM 660 C C . SER A 1 87 ? -11.761 6.116 19.637 1.00 79.56 87 SER A C 1
ATOM 662 O O . SER A 1 87 ? -11.311 7.031 18.938 1.00 79.56 87 SER A O 1
ATOM 664 N N . PRO A 1 88 ? -10.959 5.410 20.453 1.00 80.75 88 PRO A N 1
ATOM 665 C CA . PRO A 1 88 ? -9.520 5.621 20.488 1.00 80.75 88 PRO A CA 1
ATOM 666 C C . PRO A 1 88 ? -8.891 5.279 19.130 1.00 80.75 88 PRO A C 1
ATOM 668 O O . PRO A 1 88 ? -9.239 4.288 18.491 1.00 80.75 88 PRO A O 1
ATOM 671 N N . CYS A 1 89 ? -7.942 6.107 18.699 1.00 89.12 89 CYS A N 1
ATOM 672 C CA . CYS A 1 89 ? -7.214 5.912 17.450 1.00 89.12 89 CYS A CA 1
ATOM 673 C C . CYS A 1 89 ? -6.261 4.713 17.549 1.00 89.12 89 CYS A C 1
ATOM 675 O O . CYS A 1 89 ? -5.560 4.557 18.552 1.00 89.12 89 CYS A O 1
ATOM 677 N N . SER A 1 90 ? -6.206 3.903 16.492 1.00 89.50 90 SER A N 1
ATOM 678 C CA . SER A 1 90 ? -5.248 2.805 16.349 1.00 89.50 90 SER A CA 1
ATOM 679 C C . SER 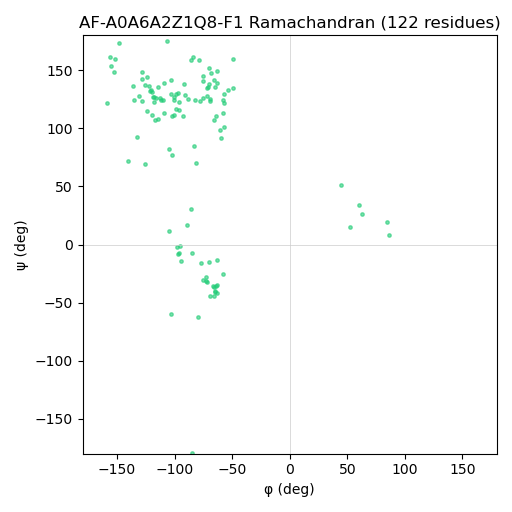A 1 90 ? -4.414 3.004 15.091 1.00 89.50 90 SER A C 1
ATOM 681 O O . SER A 1 90 ? -4.952 3.265 14.017 1.00 89.50 90 SER A O 1
ATOM 683 N N . GLN A 1 91 ? -3.097 2.869 15.217 1.00 91.44 91 GLN A N 1
ATOM 684 C CA . GLN A 1 91 ? -2.162 3.044 14.113 1.00 91.44 91 GLN A CA 1
ATOM 685 C C . GLN A 1 91 ? -1.269 1.815 13.972 1.00 91.44 91 GLN A C 1
ATOM 687 O O . GLN A 1 91 ? -0.757 1.292 14.961 1.00 91.44 91 GLN A O 1
ATOM 692 N N . GLN A 1 92 ? -1.056 1.383 12.730 1.00 89.38 92 GLN A N 1
ATOM 693 C CA . GLN A 1 92 ? -0.179 0.274 12.391 1.00 89.38 92 GLN A CA 1
ATOM 694 C C . GLN A 1 92 ? 0.692 0.629 11.186 1.00 89.38 92 GLN A C 1
ATOM 696 O O . GLN A 1 92 ? 0.195 0.935 10.102 1.00 89.38 92 GLN A O 1
ATOM 701 N N . GLN A 1 93 ? 2.008 0.519 11.364 1.00 91.00 93 GLN A N 1
ATOM 702 C CA . GLN A 1 93 ? 2.968 0.601 10.267 1.00 91.00 93 GLN A CA 1
ATOM 703 C C . GLN A 1 93 ? 3.259 -0.794 9.697 1.00 91.00 93 GLN A C 1
ATOM 705 O O . GLN A 1 93 ? 3.481 -1.755 10.440 1.00 91.00 93 GLN A O 1
ATOM 710 N N . PHE A 1 94 ? 3.325 -0.881 8.372 1.00 88.19 94 PHE A N 1
ATOM 711 C CA . PHE A 1 94 ? 3.720 -2.046 7.592 1.00 88.19 94 PHE A CA 1
ATOM 712 C C . PHE A 1 94 ? 4.985 -1.712 6.797 1.00 88.19 94 PHE A C 1
ATOM 714 O O . PHE A 1 94 ? 4.951 -0.958 5.823 1.00 88.19 94 PHE A O 1
ATOM 721 N N . THR A 1 95 ? 6.121 -2.266 7.219 1.00 90.56 95 THR A N 1
ATOM 722 C CA . THR A 1 95 ? 7.409 -2.066 6.540 1.00 90.56 95 THR A CA 1
ATOM 723 C C . THR A 1 95 ? 7.488 -2.948 5.297 1.00 90.56 95 THR A C 1
ATOM 725 O O . THR A 1 95 ? 7.351 -4.169 5.389 1.00 90.56 95 THR A O 1
ATOM 728 N N . VAL A 1 96 ? 7.716 -2.341 4.133 1.00 88.75 96 VAL A N 1
ATOM 729 C CA . VAL A 1 96 ? 7.742 -3.005 2.823 1.00 88.75 96 VAL A CA 1
ATOM 730 C C . VAL A 1 96 ? 9.184 -3.194 2.348 1.00 88.75 96 VAL A C 1
ATOM 732 O O . VAL A 1 96 ? 9.590 -4.344 2.193 1.00 88.75 96 VAL A O 1
ATOM 735 N N . GLU A 1 97 ? 9.935 -2.098 2.188 1.00 92.06 97 GLU A N 1
ATOM 736 C CA . GLU A 1 97 ? 11.343 -2.031 1.748 1.00 92.06 97 GLU A CA 1
ATOM 737 C C . GLU A 1 97 ? 11.675 -2.931 0.544 1.00 92.06 97 GLU A C 1
ATOM 739 O O . GLU A 1 97 ? 12.603 -3.739 0.580 1.00 92.06 97 GLU A O 1
ATOM 744 N N . GLN A 1 98 ? 10.891 -2.821 -0.531 1.00 88.62 98 GLN A N 1
ATOM 745 C CA . GLN A 1 98 ? 11.113 -3.600 -1.753 1.00 88.62 98 GLN A CA 1
ATOM 746 C C . GLN A 1 98 ? 10.608 -2.888 -3.010 1.00 88.62 98 GLN A C 1
ATOM 748 O O . GLN A 1 98 ? 9.731 -2.021 -2.951 1.00 88.62 98 GLN A O 1
ATOM 753 N N . TRP A 1 99 ? 11.145 -3.318 -4.154 1.00 89.25 99 TRP A N 1
ATOM 754 C CA . TRP A 1 99 ? 10.579 -3.025 -5.465 1.00 89.25 99 TRP A CA 1
ATOM 755 C C . TRP A 1 99 ? 9.287 -3.816 -5.690 1.00 89.25 99 TRP A C 1
ATOM 757 O O . TRP A 1 99 ? 9.236 -5.021 -5.456 1.00 89.25 99 TRP A O 1
ATOM 767 N N . LEU A 1 100 ? 8.271 -3.126 -6.195 1.00 88.12 100 LEU A N 1
ATOM 768 C CA . LEU A 1 100 ? 7.047 -3.664 -6.765 1.00 88.12 100 LEU A CA 1
ATOM 769 C C . LEU A 1 100 ? 7.145 -3.515 -8.283 1.00 88.12 100 LEU A C 1
ATOM 771 O O . LEU A 1 100 ? 6.713 -2.515 -8.855 1.00 88.12 100 LEU A O 1
ATOM 775 N N . ALA A 1 101 ? 7.841 -4.460 -8.908 1.00 86.19 101 ALA A N 1
ATOM 776 C CA . ALA A 1 101 ? 8.179 -4.452 -10.328 1.00 86.19 101 ALA A CA 1
ATOM 777 C C . ALA A 1 101 ? 8.425 -5.887 -10.826 1.00 86.19 101 ALA A C 1
ATOM 779 O O . ALA A 1 101 ? 8.830 -6.743 -10.043 1.00 86.19 101 ALA A O 1
ATOM 780 N N . LEU A 1 102 ? 8.212 -6.153 -12.122 1.00 85.19 102 LEU A N 1
ATOM 781 C CA . LEU A 1 102 ? 8.560 -7.440 -12.758 1.00 85.19 102 LEU A CA 1
ATOM 782 C C . LEU A 1 102 ? 9.938 -7.435 -13.420 1.00 85.19 102 LEU A C 1
ATOM 784 O O . LEU A 1 102 ? 10.453 -8.493 -13.767 1.00 85.19 102 LEU A O 1
ATOM 788 N N . ASP A 1 103 ? 10.529 -6.262 -13.621 1.00 86.62 103 ASP A N 1
ATOM 789 C CA . ASP A 1 103 ? 11.833 -6.094 -14.265 1.00 86.62 103 ASP A CA 1
ATOM 790 C C . ASP A 1 103 ? 12.990 -5.984 -13.259 1.00 86.62 103 ASP A C 1
ATOM 792 O O . ASP A 1 103 ? 14.159 -6.005 -13.643 1.00 86.62 103 ASP A O 1
ATOM 796 N N . THR A 1 104 ? 12.670 -5.906 -11.965 1.00 85.50 104 THR A N 1
ATOM 797 C CA . THR A 1 104 ? 13.628 -5.707 -10.879 1.00 85.50 104 THR A CA 1
ATOM 798 C C . THR A 1 104 ? 13.305 -6.647 -9.720 1.00 85.50 104 THR A C 1
ATOM 800 O O . THR A 1 104 ? 12.147 -6.805 -9.343 1.00 85.50 104 THR A O 1
ATOM 803 N N . SER A 1 105 ? 14.331 -7.273 -9.133 1.00 88.38 105 SER A N 1
ATOM 804 C CA . SER A 1 105 ? 14.183 -8.164 -7.972 1.00 88.38 105 SER A CA 1
ATOM 805 C C . SER A 1 105 ? 13.426 -7.463 -6.828 1.00 88.38 105 SER A C 1
ATOM 807 O O . SER A 1 105 ? 13.801 -6.338 -6.483 1.00 88.38 105 SER A O 1
ATOM 809 N N . PRO A 1 106 ? 12.420 -8.103 -6.195 1.00 90.12 106 PRO A N 1
ATOM 810 C CA . PRO A 1 106 ? 12.093 -9.538 -6.218 1.00 90.12 106 PRO A CA 1
ATOM 811 C C . PRO A 1 106 ? 11.142 -10.009 -7.337 1.00 90.12 106 PRO A C 1
ATOM 813 O O . PRO A 1 106 ? 10.614 -11.114 -7.240 1.00 90.12 106 PRO A O 1
ATOM 816 N N . TYR A 1 107 ? 10.931 -9.222 -8.397 1.00 88.19 107 TYR A N 1
ATOM 817 C CA . TYR A 1 107 ? 10.067 -9.573 -9.537 1.00 88.19 107 TYR A CA 1
ATOM 818 C C . TYR A 1 107 ? 8.609 -9.829 -9.136 1.00 88.19 107 TYR A C 1
ATOM 820 O O . TYR A 1 107 ? 7.932 -10.693 -9.692 1.00 88.19 107 TYR A O 1
ATOM 828 N N . ASN A 1 108 ? 8.136 -9.099 -8.128 1.00 83.88 108 ASN A N 1
ATOM 829 C CA . ASN A 1 108 ? 6.779 -9.197 -7.623 1.00 83.88 108 ASN A CA 1
ATOM 830 C C . ASN A 1 108 ? 6.131 -7.818 -7.678 1.00 83.88 108 ASN A C 1
ATOM 832 O O . ASN A 1 108 ? 6.783 -6.809 -7.439 1.00 83.88 108 ASN A O 1
ATOM 836 N N . LEU A 1 109 ? 4.841 -7.784 -7.984 1.00 82.94 109 LEU A N 1
ATOM 837 C CA . LEU A 1 109 ? 4.044 -6.561 -8.055 1.00 82.94 109 LEU A CA 1
ATOM 838 C C . LEU A 1 109 ? 3.249 -6.312 -6.769 1.00 82.94 109 LEU A C 1
ATOM 840 O O . LEU A 1 109 ? 2.570 -5.298 -6.641 1.00 82.94 109 LEU A O 1
ATOM 844 N N . THR A 1 110 ? 3.346 -7.230 -5.806 1.00 81.38 110 THR A N 1
ATOM 845 C CA . THR A 1 110 ? 2.593 -7.190 -4.553 1.00 81.38 110 THR A CA 1
ATOM 846 C C . THR A 1 110 ? 3.505 -7.335 -3.336 1.00 81.38 110 THR A C 1
ATOM 848 O O . THR A 1 110 ? 4.472 -8.100 -3.331 1.00 81.38 110 THR A O 1
ATOM 851 N N . ALA A 1 111 ? 3.170 -6.603 -2.272 1.00 83.62 111 ALA A N 1
ATOM 852 C CA . ALA A 1 111 ? 3.754 -6.752 -0.945 1.00 83.62 111 ALA A CA 1
ATOM 853 C C . ALA A 1 111 ? 2.651 -7.103 0.050 1.00 83.62 111 ALA A C 1
ATOM 855 O O . ALA A 1 111 ? 1.821 -6.259 0.372 1.00 83.62 111 ALA A O 1
ATOM 856 N N . ILE A 1 112 ? 2.666 -8.328 0.571 1.00 84.62 112 ILE A N 1
ATOM 857 C CA . ILE A 1 112 ? 1.736 -8.741 1.625 1.00 84.62 112 ILE A CA 1
ATOM 858 C C . ILE A 1 112 ? 2.452 -8.638 2.971 1.00 84.62 112 ILE A C 1
ATOM 860 O O . ILE A 1 112 ? 3.577 -9.128 3.128 1.00 84.62 112 ILE A O 1
ATOM 864 N N . ARG A 1 113 ? 1.817 -7.976 3.941 1.00 86.00 113 ARG A N 1
ATOM 865 C CA . ARG A 1 113 ? 2.276 -7.901 5.331 1.00 86.00 113 ARG A CA 1
ATOM 866 C C . ARG A 1 113 ? 1.127 -8.293 6.245 1.00 86.00 113 ARG A C 1
ATOM 868 O O . ARG A 1 113 ? 0.057 -7.704 6.172 1.00 86.00 113 ARG A O 1
ATOM 875 N N . ASN A 1 114 ? 1.369 -9.298 7.078 1.00 84.75 114 ASN A N 1
ATOM 876 C CA . ASN A 1 114 ? 0.425 -9.756 8.081 1.00 84.75 114 ASN A CA 1
ATOM 877 C C . ASN A 1 114 ? 1.027 -9.469 9.459 1.00 84.75 114 ASN A C 1
ATOM 879 O O . ASN A 1 114 ? 1.998 -10.111 9.853 1.00 84.75 114 ASN A O 1
ATOM 883 N N . ASN A 1 115 ? 0.458 -8.480 10.147 1.00 81.88 115 ASN A N 1
ATOM 884 C CA . ASN A 1 115 ? 0.838 -8.115 11.510 1.00 81.88 115 ASN A CA 1
ATOM 885 C C . ASN A 1 115 ? -0.208 -8.589 12.531 1.00 81.88 115 ASN A C 1
ATOM 887 O O . ASN A 1 115 ? -0.178 -8.160 13.684 1.00 81.88 115 ASN A O 1
ATOM 891 N N . CYS A 1 116 ? -1.151 -9.443 12.123 1.00 81.50 116 CYS A N 1
ATOM 892 C CA . CYS A 1 116 ? -2.081 -10.058 13.054 1.00 81.50 116 CYS A CA 1
ATOM 893 C C . CYS A 1 116 ? -1.303 -10.986 14.000 1.00 81.50 116 CYS A C 1
ATOM 895 O O . CYS A 1 116 ? -0.370 -11.668 13.560 1.00 81.50 116 CYS A O 1
ATOM 897 N N . PRO A 1 117 ? -1.669 -11.039 15.292 1.00 76.12 117 PRO A N 1
ATOM 898 C CA . PRO A 1 117 ? -1.138 -12.062 16.176 1.00 76.12 117 PRO A CA 1
ATOM 899 C C . PRO A 1 117 ? -1.465 -13.431 15.573 1.00 76.12 117 PRO A C 1
ATOM 901 O O . PRO A 1 117 ? -2.607 -13.686 15.195 1.00 76.12 117 PRO A O 1
ATOM 904 N N . SER A 1 118 ? -0.464 -14.305 15.456 1.00 71.62 118 SER A N 1
ATOM 905 C CA . SER A 1 118 ? -0.728 -15.716 15.183 1.00 71.62 118 SER A CA 1
ATOM 906 C C . SER A 1 118 ? -1.636 -16.213 16.298 1.00 71.62 118 SER A C 1
ATOM 908 O O . SER A 1 118 ? -1.259 -16.072 17.466 1.00 71.62 118 SER A O 1
ATOM 910 N N . GLU A 1 119 ? -2.819 -16.737 15.969 1.00 68.81 119 GLU A N 1
ATOM 911 C CA . GLU A 1 119 ? -3.655 -17.373 16.982 1.00 68.81 119 GLU A CA 1
ATOM 912 C C . GLU A 1 119 ? -2.798 -18.365 17.784 1.00 68.81 119 GLU A C 1
ATOM 914 O O . GLU A 1 119 ? -1.922 -19.038 17.238 1.00 68.81 119 GLU A O 1
ATOM 919 N N . PHE A 1 120 ? -2.966 -18.298 19.101 1.00 62.78 120 PHE A N 1
ATOM 920 C CA . PHE A 1 120 ? -2.082 -18.800 20.152 1.00 62.78 120 PHE A CA 1
ATOM 921 C C . PHE A 1 120 ? -1.610 -20.264 19.980 1.00 62.78 120 PHE A C 1
ATOM 923 O O . PHE A 1 120 ? -2.193 -21.029 19.212 1.00 62.78 120 PHE A O 1
ATOM 930 N N . PRO A 1 121 ? -0.502 -20.641 20.656 1.00 59.28 121 PRO A N 1
ATOM 931 C CA . PRO A 1 121 ? 0.308 -21.798 20.305 1.00 59.28 121 PRO A CA 1
ATOM 932 C C . PRO A 1 121 ? -0.484 -23.091 20.447 1.00 59.28 121 PRO A C 1
ATOM 934 O O . PRO A 1 121 ? -1.350 -23.220 21.305 1.00 59.28 121 PRO A O 1
ATOM 937 N N . VAL A 1 122 ? -0.132 -24.066 19.613 1.00 61.59 122 VAL A N 1
ATOM 938 C CA . VAL A 1 122 ? -0.520 -25.457 19.825 1.00 61.59 122 VAL A CA 1
ATOM 939 C C . VAL A 1 122 ? 0.003 -25.847 21.207 1.00 61.59 122 VAL A C 1
ATOM 941 O O . VAL A 1 122 ? 1.206 -26.053 21.373 1.00 61.59 122 VAL A O 1
ATOM 944 N N . ASP A 1 123 ? -0.878 -25.859 22.203 1.00 58.41 123 ASP A N 1
ATOM 945 C CA . ASP A 1 123 ? -0.574 -26.394 23.521 1.00 58.41 123 ASP A CA 1
ATOM 946 C C . ASP A 1 123 ? -0.150 -27.863 23.330 1.00 58.41 123 ASP A C 1
ATOM 948 O O . ASP A 1 123 ? -0.930 -28.689 22.847 1.00 58.41 123 ASP A O 1
ATOM 952 N N . VAL A 1 124 ? 1.125 -28.149 23.619 1.00 58.28 124 VAL A N 1
ATOM 953 C CA . VAL A 1 124 ? 1.736 -29.492 23.652 1.00 58.28 124 VAL A CA 1
ATOM 954 C C . VAL A 1 124 ? 1.517 -30.169 24.993 1.00 58.28 124 VAL A C 1
ATOM 956 O O . VAL A 1 124 ? 1.640 -29.479 26.031 1.00 58.28 124 VAL A O 1
#

Sequence (124 aa):
MAIPTQLKLSFFLLLSISTVALADEEDCVYSLYIRTGSIIKGGTDSIISLKLQDGQGEFIEINNLETGAGHGWYCNYMEVTVAGVHSPCSQQQFTVEQWLALDTSPYNLTAIRNNCPSEFPVDV

Radius of gyration: 25.35 Å; Cα contacts (8 Å, |Δi|>4): 170; chains: 1; bounding box: 79×38×60 Å

Organism: Hibiscus syriacus (NCBI:txid106335)

Nearest PDB structures (foldseek):
  4q6y-assembly1_B  TM=3.969E-01  e=1.806E+00  Homo sapiens
  6utu-assembly1_B  TM=4.015E-01  e=4.972E+00  Pseudomonas aeruginosa PAO1
  6utu-assembly1_H  TM=3.685E-01  e=4.972E+00  Pseudomonas aeruginosa PAO1
  2fbj-assembly1_H  TM=2.413E-01  e=4.414E+00  Mus musculus

Secondary structure (DSSP, 8-state):
----HHHHHHHHHHHHHTT---------EEEEEEEE--STT---SSPP------TT-----------STT--EEEEEEEEEEE-TTPPPEEEEEEEEEEE-SSSTT--S------SPPPPP---

Foldseek 3Di:
DDDPPVVVVVVVVVVVVVPPDPPPPFPKDKDKDWDFDPDDLQAAPKDDWDWDADPVGDTDDDDDQDDDPSSKHATQKMKIWIDTDVDDIDIDIDGFGDILDCVDPVNHNDGDDDPDPDPDDDDD

InterPro domains:
  IPR036392 PLAT/LH2 domain superfamily [SSF49723] (29-104)

Mean predicted aligned error: 13.02 Å

pLDDT: mean 75.22, std 14.4, range [43.78, 92.5]

Solvent-accessible surface area (backbone atoms only — not comparable to full-atom values): 7989 Å² total; per-residue (Å²): 138,84,76,66,66,67,60,55,55,53,50,54,51,54,55,57,62,62,66,72,65,85,84,80,76,69,71,62,46,78,47,78,48,75,42,67,38,95,50,92,75,16,59,50,82,40,61,85,64,77,69,74,66,59,100,85,66,58,70,62,81,62,86,53,81,58,95,58,92,52,39,35,28,24,39,37,35,40,36,44,33,41,38,38,74,100,42,82,73,47,76,49,76,46,83,62,69,44,44,31,16,77,92,41,77,80,47,33,79,74,86,90,82,83,85,69,79,76,79,75,77,86,85,126